Protein AF-A0A8T0XXF4-F1 (afdb_monomer_lite)

Sequence (108 aa):
MARWLSFFAEYDFRVEYKPGRLNVVADPLSRRTDYAAKTADANRIGVERVSTPSSSLIDDVKAAYASDADAKQLLSYASSPSDEARRKLAPHLRARAHRYRVHEELLL

Secondary structure (DSSP, 8-state):
-GGGHHHHTTS--------GGG-TTHHHHHT-HHHHTTS--TT------------THHHHHHHHHTT-HHHHHHHHHHHS--HHHHHHS-HHHHHHGGG--EETTEE-

Foldseek 3Di:
DVVCPVVCVVDDDDDDDDPPVRCVPVVVVVVPVVVVVVDPPVDDPDPDPPDPDPDCVVVVVLVVCVVDPLSVLLLVCQVPPDPVSLVVHDPVCSVCSVVWHDDPSDTD

pLDDT: mean 81.25, std 14.02, range [46.97, 94.75]

Radius of gyration: 25.01 Å; chains: 1; bounding box: 47×35×67 Å

Structure (mmCIF, N/CA/C/O backbone):
data_AF-A0A8T0XXF4-F1
#
_entry.id   AF-A0A8T0XXF4-F1
#
loop_
_atom_site.group_PDB
_atom_site.id
_atom_site.type_symbol
_atom_site.label_atom_id
_atom_site.label_alt_id
_atom_site.label_comp_id
_atom_site.label_asym_id
_atom_site.label_entity_id
_atom_site.label_seq_id
_atom_site.pdbx_PDB_ins_code
_atom_site.Cartn_x
_atom_site.Cartn_y
_atom_site.Cartn_z
_atom_site.occupancy
_atom_site.B_iso_or_equiv
_atom_site.auth_seq_id
_atom_site.auth_comp_id
_atom_site.auth_asym_id
_atom_site.auth_atom_id
_atom_site.pdbx_PDB_model_num
ATOM 1 N N . MET A 1 1 ? 13.064 -17.865 -25.338 1.00 61.94 1 MET A N 1
ATOM 2 C CA . MET A 1 1 ? 14.405 -17.302 -25.618 1.00 61.94 1 MET A CA 1
ATOM 3 C C . MET A 1 1 ? 14.855 -17.523 -27.058 1.00 61.94 1 MET A C 1
ATOM 5 O O . MET A 1 1 ? 15.313 -16.573 -27.671 1.00 61.94 1 MET A O 1
ATOM 9 N N . ALA A 1 2 ? 14.668 -18.725 -27.618 1.00 77.00 2 ALA A N 1
ATOM 10 C CA . ALA A 1 2 ? 15.158 -19.101 -28.951 1.00 77.00 2 ALA A CA 1
ATOM 11 C C . ALA A 1 2 ? 14.868 -18.093 -30.084 1.00 77.00 2 ALA A C 1
ATOM 13 O O . ALA A 1 2 ? 15.745 -17.838 -30.898 1.00 77.00 2 ALA A O 1
ATOM 14 N N . ARG A 1 3 ? 13.687 -17.454 -30.095 1.00 87.94 3 ARG A N 1
ATOM 15 C CA . ARG A 1 3 ? 13.303 -16.470 -31.127 1.00 87.94 3 ARG A CA 1
ATOM 16 C C . ARG A 1 3 ? 14.196 -15.220 -31.179 1.00 87.94 3 ARG A C 1
ATOM 18 O O . ARG A 1 3 ? 14.279 -14.593 -32.222 1.00 87.94 3 ARG A O 1
ATOM 25 N N . TRP A 1 4 ? 14.833 -14.848 -30.070 1.00 90.38 4 TRP A N 1
ATOM 26 C CA . TRP A 1 4 ? 15.602 -13.602 -29.956 1.00 90.38 4 TRP A CA 1
ATOM 27 C C . TRP A 1 4 ? 17.119 -13.813 -30.013 1.00 90.38 4 TRP A C 1
ATOM 29 O O . TRP A 1 4 ? 17.867 -12.845 -29.953 1.00 90.38 4 TRP A O 1
ATOM 39 N N . LEU A 1 5 ? 17.591 -15.060 -30.126 1.00 86.06 5 LEU A N 1
ATOM 40 C CA . LEU A 1 5 ? 19.024 -15.368 -30.078 1.00 86.06 5 LEU A CA 1
ATOM 41 C C . LEU A 1 5 ? 19.804 -14.767 -31.252 1.00 86.06 5 LEU A C 1
ATOM 43 O O . LEU A 1 5 ? 20.892 -14.249 -31.032 1.00 86.06 5 LEU A O 1
ATOM 47 N N . SER A 1 6 ? 19.246 -14.791 -32.468 1.00 88.31 6 SER A N 1
ATOM 48 C CA . SER A 1 6 ? 19.883 -14.177 -33.641 1.00 88.31 6 SER A CA 1
ATOM 49 C C . SER A 1 6 ? 20.029 -12.665 -33.487 1.00 88.31 6 SER A C 1
ATOM 51 O O . SER A 1 6 ? 21.073 -12.123 -33.813 1.00 88.31 6 SER A O 1
ATOM 53 N N . PHE A 1 7 ? 19.019 -12.006 -32.915 1.00 87.81 7 PHE A N 1
ATOM 54 C CA . PHE A 1 7 ? 19.042 -10.568 -32.651 1.00 87.81 7 PHE A CA 1
ATOM 55 C C . PHE A 1 7 ? 20.067 -10.200 -31.573 1.00 87.81 7 PHE A C 1
ATOM 57 O O . PHE A 1 7 ? 20.814 -9.241 -31.711 1.00 87.81 7 PHE A O 1
ATOM 64 N N . PHE A 1 8 ? 20.141 -10.984 -30.495 1.00 89.12 8 PHE A N 1
ATOM 65 C CA . PHE A 1 8 ? 21.115 -10.748 -29.431 1.00 89.12 8 PHE A CA 1
ATOM 66 C C . PHE A 1 8 ? 22.563 -10.964 -29.884 1.00 89.12 8 PHE A C 1
ATOM 68 O O . PHE A 1 8 ? 23.446 -10.288 -29.371 1.00 89.12 8 PHE A O 1
ATOM 75 N N . ALA A 1 9 ? 22.808 -11.854 -30.850 1.00 89.00 9 ALA A N 1
ATOM 76 C CA . ALA A 1 9 ? 24.147 -12.108 -31.382 1.00 89.00 9 ALA A CA 1
ATOM 77 C C . ALA A 1 9 ? 24.771 -10.895 -32.103 1.00 89.00 9 ALA A C 1
ATOM 79 O O . ALA A 1 9 ? 25.982 -10.871 -32.301 1.00 89.00 9 ALA A O 1
ATOM 80 N N . GLU A 1 10 ? 23.969 -9.891 -32.471 1.00 94.25 10 GLU A N 1
ATOM 81 C CA . GLU A 1 10 ? 24.441 -8.646 -33.091 1.00 94.25 10 GLU A CA 1
ATOM 82 C C . GLU A 1 10 ? 25.041 -7.656 -32.075 1.00 94.25 10 GLU A C 1
ATOM 84 O O . GLU A 1 10 ? 25.683 -6.682 -32.467 1.00 94.25 10 GLU A O 1
ATOM 89 N N . TYR A 1 11 ? 24.861 -7.898 -30.773 1.00 94.31 11 TYR A N 1
ATOM 90 C CA . TYR A 1 11 ? 25.301 -7.003 -29.705 1.00 94.31 11 TYR A CA 1
ATOM 91 C C . TYR A 1 11 ? 26.313 -7.690 -28.785 1.00 94.31 11 TYR A C 1
ATOM 93 O O . TYR A 1 11 ? 26.115 -8.826 -28.360 1.00 94.31 11 TYR A O 1
ATOM 101 N N . ASP A 1 12 ? 27.366 -6.968 -28.399 1.00 94.12 12 ASP A N 1
ATOM 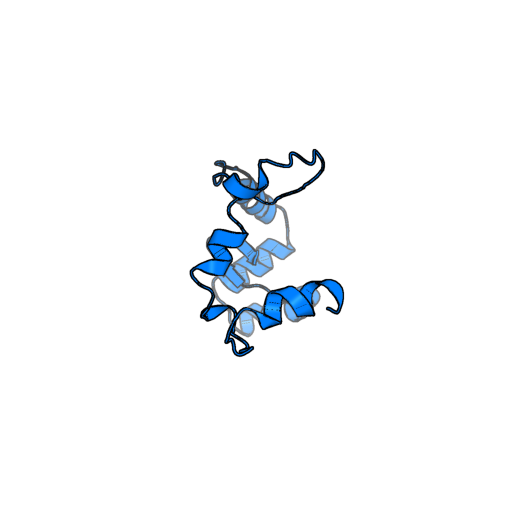102 C CA . ASP A 1 12 ? 28.250 -7.387 -27.308 1.00 94.12 12 ASP A CA 1
ATOM 103 C C . ASP A 1 12 ? 27.658 -6.917 -25.973 1.00 94.12 12 ASP A C 1
ATOM 105 O O . ASP A 1 12 ? 27.689 -5.729 -25.639 1.00 94.12 12 ASP A O 1
ATOM 109 N N . PHE A 1 13 ? 27.044 -7.835 -25.226 1.00 91.50 13 PHE A N 1
ATOM 110 C CA . PHE A 1 13 ? 26.430 -7.531 -23.937 1.00 91.50 13 PHE A CA 1
ATOM 111 C C . PHE A 1 13 ? 26.717 -8.608 -22.895 1.00 91.50 13 PHE A C 1
ATOM 113 O O . PHE A 1 13 ? 27.003 -9.767 -23.192 1.00 91.50 13 PHE A O 1
ATOM 120 N N . ARG A 1 14 ? 26.572 -8.218 -21.627 1.00 94.62 14 ARG A N 1
ATOM 121 C CA . ARG A 1 14 ? 26.607 -9.126 -20.482 1.00 94.62 14 ARG A CA 1
ATOM 122 C C . ARG A 1 14 ? 25.319 -9.002 -19.694 1.00 94.62 14 ARG A C 1
ATOM 124 O O . ARG A 1 14 ? 24.805 -7.904 -19.487 1.00 94.62 14 ARG A O 1
ATOM 131 N N . VAL A 1 15 ? 24.799 -10.140 -19.252 1.00 91.75 15 VAL A N 1
ATOM 132 C CA . VAL A 1 15 ? 23.601 -10.178 -18.416 1.00 91.75 15 VAL A CA 1
ATOM 133 C C . VAL A 1 15 ? 24.016 -9.978 -16.966 1.00 91.75 15 VAL A C 1
ATOM 135 O O . VAL A 1 15 ? 24.676 -10.832 -16.380 1.00 91.75 15 VAL A O 1
ATOM 138 N N . GLU A 1 16 ? 23.604 -8.858 -16.380 1.00 94.75 16 GLU A N 1
ATOM 139 C CA . GLU A 1 16 ? 23.815 -8.561 -14.966 1.00 94.75 16 GLU A CA 1
ATOM 140 C C . GLU A 1 16 ? 22.483 -8.305 -14.266 1.00 94.75 16 GLU A C 1
ATOM 142 O O . GLU A 1 16 ? 21.643 -7.540 -14.743 1.00 94.75 16 GLU A O 1
ATOM 147 N N . TYR A 1 17 ? 22.305 -8.900 -13.087 1.00 94.56 17 TYR A N 1
ATOM 148 C CA . TYR A 1 17 ? 21.175 -8.569 -12.229 1.00 94.56 17 TYR A CA 1
ATOM 149 C C . TYR A 1 17 ? 21.384 -7.194 -11.582 1.00 94.56 17 TYR A C 1
ATOM 151 O O . TYR A 1 17 ? 22.388 -6.956 -10.907 1.00 94.56 17 TYR A O 1
ATOM 159 N N . LYS A 1 18 ? 20.411 -6.293 -11.747 1.00 91.69 18 LYS A N 1
ATOM 160 C CA . LYS A 1 18 ? 20.370 -4.997 -11.059 1.00 91.69 18 LYS A CA 1
ATOM 161 C C . LYS A 1 18 ? 19.219 -5.000 -10.045 1.00 91.69 18 LYS A C 1
ATOM 163 O O . LYS A 1 18 ? 18.061 -5.074 -10.452 1.00 91.69 18 LYS A O 1
ATOM 168 N N . PRO A 1 19 ? 19.506 -4.915 -8.731 1.00 93.44 19 PRO A N 1
ATOM 169 C CA . PRO A 1 19 ? 18.474 -4.807 -7.705 1.00 93.44 19 PRO A CA 1
ATOM 170 C C . PRO A 1 19 ? 17.557 -3.601 -7.936 1.00 93.44 19 PRO A C 1
ATOM 172 O O . PRO A 1 19 ? 18.024 -2.540 -8.349 1.00 93.44 19 PRO A O 1
ATOM 175 N N . GLY A 1 20 ? 16.274 -3.725 -7.582 1.00 90.62 20 GLY A N 1
ATOM 176 C CA . GLY A 1 20 ? 15.256 -2.697 -7.850 1.00 90.62 20 GLY A CA 1
ATOM 177 C C . GLY A 1 20 ? 15.597 -1.295 -7.330 1.00 90.62 20 GLY A C 1
ATOM 178 O O . GLY A 1 20 ? 15.277 -0.311 -7.985 1.00 90.62 20 GLY A O 1
ATOM 179 N N . ARG A 1 21 ? 16.346 -1.182 -6.220 1.00 92.56 21 ARG A N 1
ATOM 180 C CA . ARG A 1 21 ? 16.824 0.113 -5.697 1.00 92.56 21 ARG A CA 1
ATOM 181 C C . ARG A 1 21 ? 17.717 0.874 -6.688 1.00 92.56 21 ARG A C 1
ATOM 183 O O . ARG A 1 21 ? 17.749 2.094 -6.638 1.00 92.56 21 ARG A O 1
ATOM 190 N N . LEU A 1 22 ? 18.437 0.176 -7.566 1.00 92.81 22 LEU A N 1
ATOM 191 C CA . LEU A 1 22 ? 19.278 0.787 -8.601 1.00 92.81 22 LEU A CA 1
ATOM 192 C C . LEU A 1 22 ? 18.506 1.057 -9.897 1.00 92.81 22 LEU A C 1
ATOM 194 O O . LEU A 1 22 ? 19.015 1.735 -10.784 1.00 92.81 22 LEU A O 1
ATOM 198 N N . ASN A 1 23 ? 17.270 0.568 -10.006 1.00 91.88 23 ASN A N 1
ATOM 199 C CA . ASN A 1 23 ? 16.443 0.714 -11.195 1.00 91.88 23 ASN A CA 1
ATOM 200 C C . ASN A 1 23 ? 15.678 2.052 -11.225 1.00 91.88 23 ASN A C 1
ATOM 202 O O . ASN A 1 23 ? 14.579 2.138 -11.755 1.00 91.88 23 ASN A O 1
ATOM 206 N N . VAL A 1 24 ? 16.238 3.119 -10.649 1.00 90.75 24 VAL A N 1
ATOM 207 C CA . VAL A 1 24 ? 15.532 4.396 -10.431 1.00 90.75 24 VAL A CA 1
ATOM 208 C C . VAL A 1 24 ? 15.112 5.113 -11.715 1.00 90.75 24 VAL A C 1
ATOM 210 O O . VAL A 1 24 ? 14.257 5.986 -11.653 1.00 90.75 24 VAL A O 1
ATOM 213 N N . VAL A 1 25 ? 15.692 4.762 -12.869 1.00 90.50 25 VAL A N 1
ATOM 214 C CA . VAL A 1 25 ? 15.360 5.369 -14.169 1.00 90.50 25 VAL A CA 1
ATOM 215 C C . VAL A 1 25 ? 14.459 4.462 -15.003 1.00 90.50 25 VAL A C 1
ATOM 217 O O . VAL A 1 25 ? 13.391 4.892 -15.435 1.00 90.50 25 VAL A O 1
ATOM 220 N N . ALA A 1 26 ? 14.845 3.201 -15.224 1.00 89.75 26 ALA A N 1
ATOM 221 C CA . ALA A 1 26 ? 14.049 2.317 -16.074 1.00 89.75 26 ALA A CA 1
ATOM 222 C C . ALA A 1 26 ? 12.746 1.855 -15.393 1.00 89.75 26 ALA A C 1
ATOM 224 O O . ALA A 1 26 ? 11.749 1.648 -16.084 1.00 89.75 26 ALA A O 1
ATOM 225 N N . ASP A 1 27 ? 12.688 1.789 -14.059 1.00 89.62 27 ASP A N 1
ATOM 226 C CA . ASP A 1 27 ? 11.466 1.439 -13.325 1.00 89.62 27 ASP A CA 1
ATOM 227 C C . ASP A 1 27 ? 10.365 2.521 -13.465 1.00 89.62 27 ASP A C 1
ATOM 229 O O . ASP A 1 27 ? 9.256 2.174 -13.875 1.00 89.62 27 ASP A O 1
ATOM 233 N N . PRO A 1 28 ? 10.621 3.837 -13.273 1.00 88.75 28 PRO A N 1
ATOM 234 C CA . PRO A 1 28 ? 9.634 4.869 -13.609 1.00 88.75 28 PRO A CA 1
ATOM 235 C C . PRO A 1 28 ? 9.298 4.950 -15.100 1.00 88.75 28 PRO A C 1
ATOM 237 O O . PRO A 1 28 ? 8.126 5.092 -15.440 1.00 88.75 28 PRO A O 1
ATOM 240 N N . LEU A 1 29 ? 10.290 4.837 -15.994 1.00 87.44 29 LEU A N 1
ATOM 241 C CA . LEU A 1 29 ? 10.050 4.932 -17.440 1.00 87.44 29 LEU A CA 1
ATOM 242 C C . LEU A 1 29 ? 9.197 3.777 -17.976 1.00 87.44 29 LEU A C 1
ATOM 244 O O . LEU A 1 29 ? 8.352 4.001 -18.834 1.00 87.44 29 LEU A O 1
ATOM 248 N N . SER A 1 30 ? 9.369 2.560 -17.458 1.00 86.38 30 SER A N 1
ATOM 249 C CA . SER A 1 30 ? 8.547 1.409 -17.860 1.00 86.38 30 SER A CA 1
ATOM 250 C C . SER A 1 30 ? 7.095 1.492 -17.371 1.00 86.38 30 SER A C 1
ATOM 252 O O . SER A 1 30 ? 6.217 0.854 -17.948 1.00 86.38 30 SER A O 1
ATOM 254 N N . ARG A 1 31 ? 6.828 2.281 -16.320 1.00 82.69 31 ARG A N 1
ATOM 255 C CA . ARG A 1 31 ? 5.497 2.454 -15.710 1.00 82.69 31 ARG A CA 1
ATOM 256 C C . ARG A 1 31 ? 4.756 3.711 -16.154 1.00 82.69 31 ARG A C 1
ATOM 258 O O . ARG A 1 31 ? 3.629 3.933 -15.721 1.00 82.69 31 ARG A O 1
ATOM 265 N N . ARG A 1 32 ? 5.380 4.531 -16.992 1.00 83.81 32 ARG A N 1
ATOM 266 C CA . ARG A 1 32 ? 4.792 5.749 -17.544 1.00 83.81 32 ARG A CA 1
ATOM 267 C C . ARG A 1 32 ? 3.543 5.420 -18.367 1.00 83.81 32 ARG A C 1
ATOM 269 O O . ARG A 1 32 ? 3.615 4.739 -19.392 1.00 83.81 32 ARG A O 1
ATOM 276 N N . THR A 1 33 ? 2.384 5.877 -17.896 1.00 67.75 33 THR A N 1
ATOM 277 C CA . THR A 1 33 ? 1.076 5.573 -18.496 1.00 67.75 33 THR A CA 1
ATOM 278 C C . THR A 1 33 ? 0.863 6.262 -19.837 1.00 67.75 33 THR A C 1
ATOM 280 O O . THR A 1 33 ? 0.128 5.749 -20.678 1.00 67.75 33 THR A O 1
ATOM 283 N N . ASP A 1 34 ? 1.614 7.325 -20.117 1.00 72.19 34 ASP A N 1
ATOM 284 C CA . ASP A 1 34 ? 1.688 7.967 -21.427 1.00 72.19 34 ASP A CA 1
ATOM 285 C C . ASP A 1 34 ? 2.295 7.065 -22.521 1.00 72.19 34 ASP A C 1
ATOM 287 O O . ASP A 1 34 ? 1.959 7.231 -23.694 1.00 72.19 34 ASP A O 1
ATOM 291 N N . TYR A 1 35 ? 3.103 6.054 -22.164 1.00 61.38 35 TYR A N 1
ATOM 292 C CA . TYR A 1 35 ? 3.527 5.005 -23.105 1.00 61.38 35 TYR A CA 1
ATOM 293 C C . TYR A 1 35 ? 2.508 3.861 -23.231 1.00 61.38 35 TYR A C 1
ATOM 295 O O . TYR A 1 35 ? 2.398 3.257 -24.298 1.00 61.38 35 TYR A O 1
ATOM 303 N N . ALA A 1 36 ? 1.740 3.572 -22.174 1.00 56.53 36 ALA A N 1
ATOM 304 C CA . ALA A 1 36 ? 0.719 2.519 -22.169 1.00 56.53 36 ALA A CA 1
ATOM 305 C C . ALA A 1 36 ? -0.586 2.934 -22.884 1.00 56.53 36 ALA A C 1
ATOM 307 O O . ALA A 1 36 ? -1.328 2.079 -23.365 1.00 56.53 36 ALA A O 1
ATOM 308 N N . ALA A 1 37 ? -0.846 4.239 -23.008 1.00 54.66 37 ALA A N 1
ATOM 309 C CA . ALA A 1 37 ? -2.079 4.800 -23.565 1.00 54.66 37 ALA A CA 1
ATOM 310 C C . ALA A 1 37 ? -2.280 4.586 -25.080 1.00 54.66 37 ALA A C 1
ATOM 312 O O . ALA A 1 37 ? -3.340 4.918 -25.604 1.00 54.66 37 ALA A O 1
ATOM 313 N N . LYS A 1 38 ? -1.308 4.010 -25.805 1.00 54.31 38 LYS A N 1
ATOM 314 C CA . LYS A 1 38 ? -1.515 3.611 -27.213 1.00 54.31 38 LYS A CA 1
ATOM 315 C C . LYS A 1 38 ? -2.215 2.263 -27.380 1.00 54.31 38 LYS A C 1
ATOM 317 O O . LYS A 1 38 ? -2.644 1.943 -28.483 1.00 54.31 38 LYS A O 1
ATOM 322 N N . THR A 1 39 ? -2.388 1.506 -26.303 1.00 51.38 39 THR A N 1
ATOM 323 C CA . THR A 1 39 ? -3.235 0.312 -26.272 1.00 51.38 39 THR A CA 1
ATOM 324 C C . THR A 1 39 ? -4.243 0.502 -25.153 1.00 51.38 39 THR A C 1
ATOM 326 O O . THR A 1 39 ? -4.025 0.081 -24.017 1.00 51.38 39 THR A O 1
ATOM 329 N N . ALA A 1 40 ? -5.313 1.230 -25.468 1.00 47.69 40 ALA A N 1
ATOM 330 C CA . ALA A 1 40 ? -6.479 1.365 -24.613 1.00 47.69 40 ALA A CA 1
ATOM 331 C C . ALA A 1 40 ? -7.164 -0.003 -24.471 1.00 47.69 40 ALA A C 1
ATOM 333 O O . ALA A 1 40 ? -8.108 -0.317 -25.188 1.00 47.69 40 ALA A O 1
ATOM 334 N N . ASP A 1 41 ? -6.677 -0.822 -23.543 1.00 48.38 41 ASP A N 1
ATOM 335 C CA . ASP A 1 41 ? -7.444 -1.946 -23.030 1.00 48.38 41 ASP A CA 1
ATOM 336 C C . ASP A 1 41 ? -8.395 -1.407 -21.963 1.00 48.38 41 ASP A C 1
ATOM 338 O O . ASP A 1 41 ? -7.984 -1.009 -20.870 1.00 48.38 41 ASP A O 1
ATOM 342 N N . ALA A 1 42 ? -9.685 -1.415 -22.294 1.00 53.47 42 ALA A N 1
ATOM 343 C CA . ALA A 1 42 ? -10.816 -0.954 -21.489 1.00 53.47 42 ALA A CA 1
ATOM 344 C C . ALA A 1 42 ? -11.024 -1.715 -20.157 1.00 53.47 42 ALA A C 1
ATOM 346 O O . ALA A 1 42 ? -12.103 -1.658 -19.578 1.00 53.47 42 ALA A O 1
ATOM 347 N N . ASN A 1 43 ? -10.018 -2.448 -19.667 1.00 54.31 43 ASN A N 1
ATOM 348 C CA . ASN A 1 43 ? -10.145 -3.335 -18.513 1.00 54.31 43 ASN A CA 1
ATOM 349 C C . ASN A 1 43 ? -8.962 -3.286 -17.529 1.00 54.31 43 ASN A C 1
ATOM 351 O O . ASN A 1 43 ? -8.792 -4.192 -16.713 1.00 54.31 43 ASN A O 1
ATOM 355 N N . ARG A 1 44 ? -8.115 -2.251 -17.581 1.00 46.97 44 ARG A N 1
ATOM 356 C CA . ARG A 1 44 ? -7.010 -2.114 -16.625 1.00 46.97 44 ARG A CA 1
ATOM 357 C C . ARG A 1 44 ? -7.457 -1.295 -15.413 1.00 46.97 44 ARG A C 1
ATOM 359 O O . ARG A 1 44 ? -7.496 -0.071 -15.469 1.00 46.97 44 ARG A O 1
ATOM 366 N N . ILE A 1 45 ? -7.740 -1.969 -14.295 1.00 53.94 45 ILE A N 1
ATOM 367 C CA . ILE A 1 45 ? -7.807 -1.322 -12.975 1.00 53.94 45 ILE A CA 1
ATOM 368 C C . ILE A 1 45 ? -6.370 -0.946 -12.588 1.00 53.94 45 ILE A C 1
ATOM 370 O O . ILE A 1 45 ? -5.652 -1.705 -11.938 1.00 53.94 45 ILE A O 1
ATOM 374 N N . GLY A 1 46 ? -5.904 0.199 -13.079 1.00 51.72 46 GLY A N 1
ATOM 375 C CA . GLY A 1 46 ? -4.698 0.844 -12.582 1.00 51.72 46 GLY A CA 1
ATOM 376 C C . GLY A 1 46 ? -5.052 1.637 -11.334 1.00 51.72 46 GLY A C 1
ATOM 377 O O . GLY A 1 46 ? -5.878 2.542 -11.401 1.00 51.72 46 GLY A O 1
ATOM 378 N N . VAL A 1 47 ? -4.423 1.335 -10.197 1.00 53.59 47 VAL A N 1
ATOM 379 C CA . VAL A 1 47 ? -4.395 2.278 -9.070 1.00 53.59 47 VAL A CA 1
ATOM 380 C C . VAL A 1 47 ? -3.401 3.379 -9.441 1.00 53.59 47 VAL A C 1
ATOM 382 O O . VAL A 1 47 ? -2.264 3.405 -8.976 1.00 53.59 47 VAL A O 1
ATOM 385 N N . GLU A 1 48 ? -3.801 4.261 -10.354 1.00 54.16 48 GLU A N 1
ATOM 386 C CA . GLU A 1 48 ? -3.154 5.557 -10.491 1.00 54.16 48 GLU A CA 1
ATOM 387 C C . GLU A 1 48 ? -3.617 6.401 -9.304 1.00 54.16 48 GLU A C 1
ATOM 389 O O . GLU A 1 48 ? -4.807 6.673 -9.141 1.00 54.16 48 GLU A O 1
ATOM 394 N N . ARG A 1 49 ? -2.687 6.838 -8.450 1.00 52.44 49 ARG A N 1
ATOM 395 C CA . ARG A 1 49 ? -2.977 7.884 -7.464 1.00 52.44 49 ARG A CA 1
ATOM 396 C C . ARG A 1 49 ? -3.046 9.223 -8.208 1.00 52.44 49 ARG A C 1
ATOM 398 O O . ARG A 1 49 ? -2.151 10.055 -8.093 1.00 52.44 49 ARG A O 1
ATOM 405 N N . VAL A 1 50 ? -4.079 9.382 -9.035 1.00 49.22 50 VAL A N 1
ATOM 406 C CA . VAL A 1 50 ? -4.425 10.632 -9.713 1.00 49.22 50 VAL A CA 1
ATOM 407 C C . VAL A 1 50 ? -5.000 11.546 -8.651 1.00 49.22 50 VAL A C 1
ATOM 409 O O . VAL A 1 50 ? -6.182 11.457 -8.339 1.00 49.22 50 VAL A O 1
ATOM 412 N N . SER A 1 51 ? -4.150 12.397 -8.072 1.00 54.34 51 SER A N 1
ATOM 413 C CA . SER A 1 51 ? -4.469 13.277 -6.942 1.00 54.34 51 SER A CA 1
ATOM 414 C C . SER A 1 51 ? -4.938 12.513 -5.691 1.00 54.34 51 SER A C 1
ATOM 416 O O . SER A 1 51 ? -5.500 11.427 -5.748 1.00 54.34 51 SER A O 1
ATOM 418 N N . THR A 1 52 ? -4.672 13.028 -4.498 1.00 56.97 52 THR A N 1
ATOM 419 C CA . THR A 1 52 ? -5.539 12.678 -3.370 1.00 56.97 52 THR A CA 1
ATOM 420 C C . THR A 1 52 ? -6.795 13.518 -3.565 1.00 56.97 52 THR A C 1
ATOM 422 O O . THR A 1 52 ? -6.713 14.719 -3.297 1.00 56.97 52 THR A O 1
ATOM 425 N N . PRO A 1 53 ? -7.925 12.980 -4.068 1.00 58.00 53 PRO A N 1
ATOM 426 C CA . PRO A 1 53 ? -9.179 13.700 -3.917 1.00 58.00 53 PRO A CA 1
ATOM 427 C C . PRO A 1 53 ? -9.314 14.032 -2.430 1.00 58.00 53 PRO A C 1
ATOM 429 O O . PRO A 1 53 ? -9.016 13.180 -1.586 1.00 58.00 53 PRO A O 1
ATOM 432 N N . SER A 1 54 ? -9.684 15.271 -2.104 1.00 63.25 54 SER A N 1
ATOM 433 C CA . SER A 1 54 ? -10.066 15.631 -0.740 1.00 63.25 54 SER A CA 1
ATOM 434 C C . SER A 1 54 ? -11.246 14.736 -0.369 1.00 63.25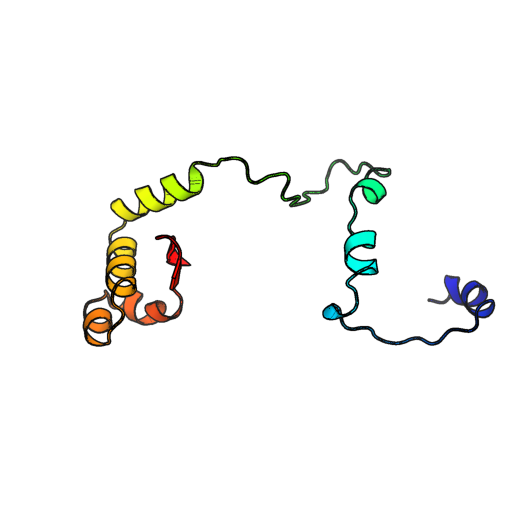 54 SER A C 1
ATOM 436 O O . SER A 1 54 ? -12.372 14.964 -0.807 1.00 63.25 54 SER A O 1
ATOM 438 N N . SER A 1 55 ? -10.954 13.645 0.325 1.00 75.69 55 SER A N 1
ATOM 439 C CA . SER A 1 55 ? -11.919 12.625 0.694 1.00 75.69 55 SER A CA 1
ATOM 440 C C . SER A 1 55 ? -12.160 12.754 2.183 1.00 75.69 55 SER A C 1
ATOM 442 O O . SER A 1 55 ? -11.205 12.698 2.959 1.00 75.69 55 SER A O 1
ATOM 444 N N . SER A 1 56 ? -13.427 12.887 2.569 1.00 85.94 56 SER A N 1
ATOM 445 C CA . SER A 1 56 ? -13.841 12.872 3.974 1.00 85.94 56 SER A CA 1
ATOM 446 C C . SER A 1 56 ? -13.613 11.516 4.632 1.00 85.94 56 SER A C 1
ATOM 448 O O . SER A 1 56 ? -13.738 11.418 5.841 1.00 85.94 56 SER A O 1
ATOM 450 N N . LEU A 1 57 ? -13.237 10.473 3.878 1.00 87.50 57 LEU A N 1
ATOM 451 C CA . LEU A 1 57 ? -13.106 9.106 4.380 1.00 87.50 57 LEU A CA 1
ATOM 452 C C . LEU A 1 57 ? -12.248 9.010 5.646 1.00 87.50 57 LEU A C 1
ATOM 454 O O . LEU A 1 57 ? -12.571 8.242 6.544 1.00 87.50 57 LEU A O 1
ATOM 458 N N . ILE A 1 58 ? -11.148 9.762 5.719 1.00 86.12 58 ILE A N 1
ATOM 459 C CA . ILE A 1 58 ? -10.284 9.752 6.904 1.00 86.12 58 ILE A CA 1
ATOM 460 C C . ILE A 1 58 ? -11.011 10.349 8.112 1.00 86.12 58 ILE A C 1
ATOM 462 O O . ILE A 1 58 ? -10.967 9.764 9.194 1.00 86.12 58 ILE A O 1
ATOM 466 N N . ASP A 1 59 ? -11.720 11.458 7.922 1.00 87.50 59 ASP A N 1
ATOM 467 C CA . ASP A 1 59 ? -12.513 12.102 8.969 1.00 87.50 59 ASP A CA 1
ATOM 468 C C . ASP A 1 59 ? -13.713 11.233 9.378 1.00 87.50 59 ASP A C 1
ATOM 470 O O . ASP A 1 59 ? -13.999 11.090 10.565 1.00 87.50 59 ASP A O 1
ATOM 474 N N . ASP A 1 60 ? -14.352 10.562 8.419 1.00 90.38 60 ASP A N 1
ATOM 475 C CA . ASP A 1 60 ? -15.460 9.631 8.643 1.00 90.38 60 ASP A CA 1
ATOM 476 C C . ASP A 1 60 ? -14.999 8.400 9.441 1.00 90.38 60 ASP A C 1
ATOM 478 O O . ASP A 1 60 ? -15.680 7.953 10.366 1.00 90.38 60 ASP A O 1
ATOM 482 N N . VAL A 1 61 ? -13.806 7.872 9.141 1.00 89.94 61 VAL A N 1
ATOM 483 C CA . VAL A 1 61 ? -13.186 6.774 9.903 1.00 89.94 61 VAL A CA 1
ATOM 484 C C . VAL A 1 61 ? -12.851 7.221 11.326 1.00 89.94 61 VAL A C 1
ATOM 486 O O . VAL A 1 61 ? -13.156 6.499 12.278 1.00 89.94 61 VAL A O 1
ATOM 489 N N . LYS A 1 62 ? -12.289 8.424 11.498 1.00 88.50 62 LYS A N 1
ATOM 490 C CA . LYS A 1 62 ? -12.042 9.001 12.829 1.00 88.50 62 LYS A CA 1
ATOM 491 C C . LYS A 1 62 ? -13.340 9.169 13.620 1.00 88.50 62 LYS A C 1
ATOM 493 O O . LYS A 1 62 ? -13.391 8.813 14.797 1.00 88.50 62 LYS A O 1
ATOM 498 N N . ALA A 1 63 ? -14.407 9.645 12.979 1.00 90.00 63 ALA A N 1
ATOM 499 C CA . ALA A 1 63 ? -15.722 9.770 13.598 1.00 90.00 63 ALA A CA 1
ATOM 500 C C . ALA A 1 63 ? -16.307 8.401 13.985 1.00 90.00 63 ALA A C 1
ATOM 502 O O . ALA A 1 63 ? -16.876 8.248 15.069 1.00 90.00 63 ALA A O 1
ATOM 503 N N . ALA A 1 64 ? -16.115 7.373 13.155 1.00 91.50 64 ALA A N 1
ATOM 504 C CA . ALA A 1 64 ? -16.568 6.015 13.448 1.00 91.50 64 ALA A CA 1
ATOM 505 C C . ALA A 1 64 ? -15.882 5.418 14.691 1.00 91.50 64 ALA A C 1
ATOM 507 O O . ALA A 1 64 ? -16.536 4.717 15.471 1.00 91.50 64 ALA A O 1
ATOM 508 N N . TYR A 1 65 ? -14.613 5.756 14.960 1.00 90.38 65 TYR A N 1
ATOM 509 C CA . TYR A 1 65 ? -13.935 5.345 16.198 1.00 90.38 65 TYR A CA 1
ATOM 510 C C . TYR A 1 65 ? -14.630 5.870 17.462 1.00 90.38 65 TYR A C 1
ATOM 512 O O . TYR A 1 65 ? -14.579 5.219 18.504 1.00 90.38 65 TYR A O 1
ATOM 520 N N . ALA A 1 66 ? -15.348 6.996 17.388 1.00 86.75 66 ALA A N 1
ATOM 521 C CA . ALA A 1 66 ? -16.148 7.494 18.506 1.00 86.75 66 ALA A CA 1
ATOM 522 C C . ALA A 1 66 ? -17.380 6.621 18.809 1.00 86.75 66 ALA A C 1
ATOM 524 O O . ALA A 1 66 ? -17.980 6.769 19.875 1.00 86.75 66 ALA A O 1
ATOM 525 N N . SER A 1 67 ? -17.747 5.687 17.932 1.00 88.81 67 SER A N 1
ATOM 526 C CA . SER A 1 67 ? -18.854 4.745 18.146 1.00 88.81 67 SER A CA 1
ATOM 527 C C . SER A 1 67 ? -18.374 3.343 18.537 1.00 88.81 67 SER A C 1
ATOM 529 O O . SER A 1 67 ? -19.084 2.631 19.243 1.00 88.81 67 SER A O 1
ATOM 531 N N . ASP A 1 68 ? -17.155 2.963 18.149 1.00 91.62 68 ASP A N 1
ATOM 532 C CA 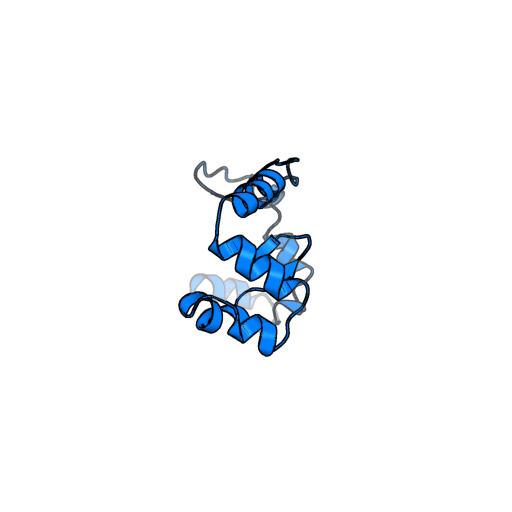. ASP A 1 68 ? -16.575 1.646 18.423 1.00 91.62 68 ASP A CA 1
ATOM 533 C C . ASP A 1 68 ? -15.895 1.590 19.810 1.00 91.62 68 ASP A C 1
ATOM 535 O O . ASP A 1 68 ? -15.006 2.380 20.139 1.00 91.62 68 ASP A O 1
ATOM 539 N N . ALA A 1 69 ? -16.322 0.646 20.654 1.00 89.75 69 ALA A N 1
ATOM 540 C CA . ALA A 1 69 ? -15.788 0.468 22.004 1.00 89.75 69 ALA A CA 1
ATOM 541 C C . ALA A 1 69 ? -14.331 -0.031 22.020 1.00 89.75 69 ALA A C 1
ATOM 543 O O . ALA A 1 69 ? -13.547 0.395 22.874 1.00 89.75 69 ALA A O 1
ATOM 544 N N . ASP A 1 70 ? -13.955 -0.893 21.076 1.00 90.81 70 ASP A N 1
ATOM 545 C CA . ASP A 1 70 ? -12.609 -1.452 20.974 1.00 90.81 70 ASP A CA 1
ATOM 546 C C . ASP A 1 70 ? -11.631 -0.404 20.431 1.00 90.81 70 ASP A C 1
ATOM 548 O O . ASP A 1 70 ? -10.528 -0.246 20.965 1.00 90.81 70 ASP A O 1
ATOM 552 N N . ALA A 1 71 ? -12.048 0.371 19.423 1.00 89.12 71 ALA A N 1
ATOM 553 C CA . ALA A 1 71 ? -11.231 1.448 18.859 1.00 89.12 71 ALA A CA 1
ATOM 554 C C . ALA A 1 71 ? -10.875 2.506 19.916 1.00 89.12 71 ALA A C 1
ATOM 556 O O . ALA A 1 71 ? -9.718 2.918 20.014 1.00 89.12 71 ALA A O 1
ATOM 557 N N . LYS A 1 72 ? -11.826 2.882 20.783 1.00 89.12 72 LYS A N 1
ATOM 558 C CA . LYS A 1 72 ? -11.579 3.795 21.918 1.00 89.12 72 LYS A CA 1
ATOM 559 C C . LYS A 1 72 ? -10.534 3.260 22.892 1.00 89.12 72 LYS A C 1
ATOM 561 O O . LYS A 1 72 ? -9.661 4.003 23.349 1.00 89.12 72 LYS A O 1
ATOM 566 N N . GLN A 1 73 ? -10.613 1.972 23.227 1.00 90.19 73 GLN A N 1
ATOM 567 C CA . GLN A 1 73 ? -9.640 1.339 24.118 1.00 90.19 73 GLN A CA 1
ATOM 568 C C . GLN A 1 73 ? -8.241 1.309 23.494 1.00 90.19 73 GLN A C 1
ATOM 570 O O . GLN A 1 73 ? -7.258 1.587 24.177 1.00 90.19 73 GLN A O 1
ATOM 575 N N . LEU A 1 74 ? -8.141 1.033 22.193 1.00 90.19 74 LEU A N 1
ATOM 576 C CA . LEU A 1 74 ? -6.862 1.047 21.483 1.00 90.19 74 LEU A CA 1
ATOM 577 C C . LEU A 1 74 ? -6.276 2.458 21.353 1.00 90.19 74 LEU A C 1
ATOM 579 O O . LEU A 1 74 ? -5.082 2.624 21.590 1.00 90.19 74 LEU A O 1
ATOM 583 N N . LEU A 1 75 ? -7.095 3.467 21.042 1.00 89.06 75 LEU A N 1
ATOM 584 C CA . LEU A 1 75 ? -6.657 4.865 20.952 1.00 89.06 75 LEU A CA 1
ATOM 585 C C . LEU A 1 75 ? -6.151 5.381 22.304 1.00 89.06 75 LEU A C 1
ATOM 587 O O . LEU A 1 75 ? -5.045 5.908 22.379 1.00 89.06 75 LEU A O 1
ATOM 591 N N . SER A 1 76 ? -6.904 5.150 23.386 1.00 87.50 76 SER A N 1
ATOM 592 C CA . SER A 1 76 ? -6.486 5.541 24.743 1.00 87.50 76 SER A CA 1
ATOM 593 C C . SER A 1 76 ? -5.200 4.845 25.201 1.00 87.50 76 SER A C 1
ATOM 595 O O . SER A 1 76 ? -4.344 5.482 25.814 1.00 87.50 76 SER A O 1
ATOM 597 N N . TYR A 1 77 ? -5.018 3.563 24.865 1.00 88.88 77 TYR A N 1
ATOM 598 C CA . TYR A 1 77 ? -3.760 2.854 25.104 1.00 88.88 77 TYR A CA 1
ATOM 599 C C . TYR A 1 77 ? -2.606 3.445 24.285 1.00 88.88 77 TYR A C 1
ATOM 601 O O . TYR A 1 77 ? -1.517 3.647 24.816 1.00 88.88 77 TYR A O 1
ATOM 609 N N . ALA A 1 78 ? -2.830 3.739 23.006 1.00 85.38 78 ALA A N 1
ATOM 610 C CA . ALA A 1 78 ? -1.797 4.243 22.110 1.00 85.38 78 ALA A CA 1
ATOM 611 C C . ALA A 1 78 ? -1.341 5.674 22.443 1.00 85.38 78 ALA A C 1
ATOM 613 O O . ALA A 1 78 ? -0.192 6.011 22.169 1.00 85.38 78 ALA A O 1
ATOM 614 N N . SER A 1 79 ? -2.190 6.495 23.074 1.00 83.94 79 SER A N 1
ATOM 615 C CA . SER A 1 79 ? -1.792 7.807 23.606 1.00 83.94 79 SER A CA 1
ATOM 616 C C . SER A 1 79 ? -0.791 7.708 24.762 1.00 83.94 79 SER A C 1
ATOM 618 O O . SER A 1 79 ? -0.045 8.651 25.016 1.00 83.94 79 SER A O 1
ATOM 620 N N . SER A 1 80 ? -0.773 6.598 25.504 1.00 84.06 80 SER A N 1
ATOM 621 C CA . SER A 1 80 ? 0.149 6.371 26.625 1.00 84.06 80 SER A CA 1
ATOM 622 C C . SER A 1 80 ? 0.439 4.875 26.786 1.00 84.06 80 SER A C 1
ATOM 624 O O . SER A 1 80 ? -0.091 4.224 27.695 1.00 84.06 80 SER A O 1
ATOM 626 N N . PRO A 1 81 ? 1.269 4.299 25.897 1.00 84.56 81 PRO A N 1
ATOM 627 C CA . PRO A 1 81 ? 1.527 2.871 25.895 1.00 84.56 81 PRO A CA 1
ATOM 628 C C . PRO A 1 81 ? 2.374 2.491 27.114 1.00 84.56 81 PRO A C 1
ATOM 630 O O . PRO A 1 81 ? 3.563 2.787 27.191 1.00 84.56 81 PRO A O 1
ATOM 633 N N . SER A 1 82 ? 1.754 1.804 28.070 1.00 87.00 82 SER A N 1
ATOM 634 C CA . SER A 1 82 ? 2.414 1.217 29.240 1.00 87.00 82 SER A CA 1
ATOM 635 C C . SER A 1 82 ? 1.896 -0.195 29.500 1.00 87.00 82 SER A C 1
ATOM 637 O O . SER A 1 82 ? 0.812 -0.565 29.038 1.00 87.00 82 SER A O 1
ATOM 639 N N . ASP A 1 83 ? 2.640 -1.005 30.253 1.00 85.75 83 ASP A N 1
ATOM 640 C CA . ASP A 1 83 ? 2.192 -2.358 30.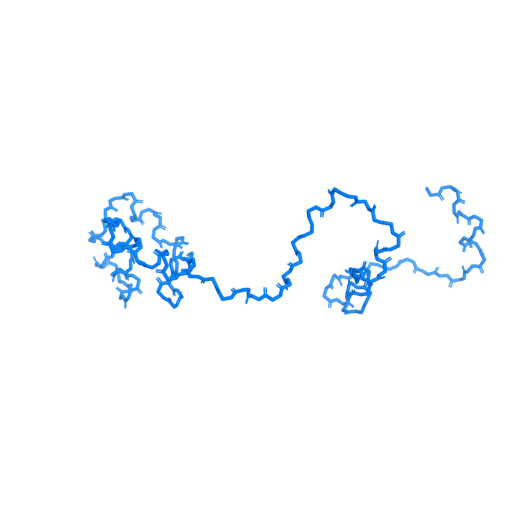609 1.00 85.75 83 ASP A CA 1
ATOM 641 C C . ASP A 1 83 ? 0.932 -2.345 31.482 1.00 85.75 83 ASP A C 1
ATOM 643 O O . ASP A 1 83 ? 0.068 -3.215 31.349 1.00 85.75 83 ASP A O 1
ATOM 647 N N . GLU A 1 84 ? 0.773 -1.331 32.331 1.00 85.75 84 GLU A N 1
ATOM 648 C CA . GLU A 1 84 ? -0.451 -1.128 33.106 1.00 85.75 84 GLU A CA 1
ATOM 649 C C . GLU A 1 84 ? -1.638 -0.788 32.203 1.00 85.75 84 GLU A C 1
ATOM 651 O O . GLU A 1 84 ? -2.712 -1.375 32.348 1.00 85.75 84 GLU A O 1
ATOM 656 N N . ALA A 1 85 ? -1.446 0.107 31.229 1.00 85.25 85 ALA A N 1
ATOM 657 C CA . ALA A 1 85 ? -2.471 0.447 30.247 1.00 85.25 85 ALA A CA 1
ATOM 658 C C . ALA A 1 85 ? -2.823 -0.766 29.371 1.00 85.25 85 ALA A C 1
ATOM 660 O O . ALA A 1 85 ? -3.997 -1.040 29.121 1.00 85.25 85 ALA A O 1
ATOM 661 N N . ARG A 1 86 ? -1.827 -1.580 29.001 1.00 85.31 86 ARG A N 1
ATOM 662 C CA . ARG A 1 86 ? -2.036 -2.833 28.269 1.00 85.31 86 ARG A CA 1
ATOM 663 C C . ARG A 1 86 ? -2.866 -3.825 29.080 1.00 85.31 86 ARG A C 1
ATOM 665 O O . ARG A 1 86 ? -3.743 -4.473 28.524 1.00 85.31 86 ARG A O 1
ATOM 672 N N . ARG A 1 87 ? -2.650 -3.936 30.394 1.00 87.25 87 ARG A N 1
ATOM 673 C CA . ARG A 1 87 ? -3.459 -4.800 31.277 1.00 87.25 87 ARG A CA 1
ATOM 674 C C . ARG A 1 87 ? -4.902 -4.319 31.443 1.00 87.25 87 ARG A C 1
ATOM 676 O O . ARG A 1 87 ? -5.739 -5.131 31.821 1.00 87.25 87 ARG A O 1
ATOM 683 N N . LYS A 1 88 ? -5.212 -3.054 31.146 1.00 88.31 88 LYS A N 1
ATOM 684 C CA . LYS A 1 88 ? -6.583 -2.511 31.185 1.00 88.31 88 LYS A CA 1
ATOM 685 C C . LYS A 1 88 ? -7.397 -2.803 29.917 1.00 88.31 88 LYS A C 1
ATOM 687 O O . LYS A 1 88 ? -8.619 -2.780 29.986 1.00 88.31 88 LYS A O 1
ATOM 692 N N . LEU A 1 89 ? -6.751 -3.130 28.793 1.00 89.69 89 LEU A N 1
ATOM 693 C CA . LEU A 1 89 ? -7.431 -3.499 27.540 1.00 89.69 89 LEU A CA 1
ATOM 694 C C . LEU A 1 89 ? -8.275 -4.775 27.694 1.00 89.69 89 LEU A C 1
ATOM 696 O O . LEU A 1 89 ? -7.978 -5.619 28.540 1.00 89.69 89 LEU A O 1
ATOM 700 N N . ALA A 1 90 ? -9.272 -4.989 26.836 1.00 90.31 90 ALA A N 1
ATOM 701 C CA . ALA A 1 90 ? -9.957 -6.280 26.756 1.00 90.31 90 ALA A CA 1
ATOM 702 C C . ALA A 1 90 ? -8.999 -7.424 26.324 1.00 90.31 90 ALA A C 1
ATOM 704 O O . ALA A 1 90 ? -8.030 -7.171 25.598 1.00 90.31 90 ALA A O 1
ATOM 705 N N . PRO A 1 91 ? -9.221 -8.690 26.740 1.00 91.62 91 PRO A N 1
ATOM 706 C CA . PRO A 1 91 ? -8.292 -9.797 26.478 1.00 91.62 91 PRO A CA 1
ATOM 707 C C . PRO A 1 91 ? -7.943 -9.991 24.996 1.00 91.62 91 PRO A C 1
ATOM 709 O O . PRO A 1 91 ? -6.777 -10.205 24.655 1.00 91.62 91 PRO A O 1
ATOM 712 N N . HIS A 1 92 ? -8.927 -9.849 24.103 1.00 89.88 92 HIS A N 1
ATOM 713 C CA . HIS A 1 92 ? -8.725 -9.967 22.657 1.00 89.88 92 HIS A CA 1
ATOM 714 C C . HIS A 1 92 ? -7.905 -8.807 22.083 1.00 89.88 92 HIS A C 1
ATOM 716 O O . HIS A 1 92 ? -7.136 -9.010 21.144 1.00 89.88 92 HIS A O 1
ATOM 722 N N . LEU A 1 93 ? -7.991 -7.614 22.674 1.00 90.25 93 LEU A N 1
ATOM 723 C CA . LEU A 1 93 ? -7.189 -6.455 22.282 1.00 90.25 93 LEU A CA 1
ATOM 724 C C . LEU A 1 93 ? -5.751 -6.562 22.791 1.00 90.25 93 LEU A C 1
ATOM 726 O O . LEU A 1 93 ? -4.822 -6.265 22.045 1.00 90.25 93 LEU A O 1
ATOM 730 N N . ARG A 1 94 ? -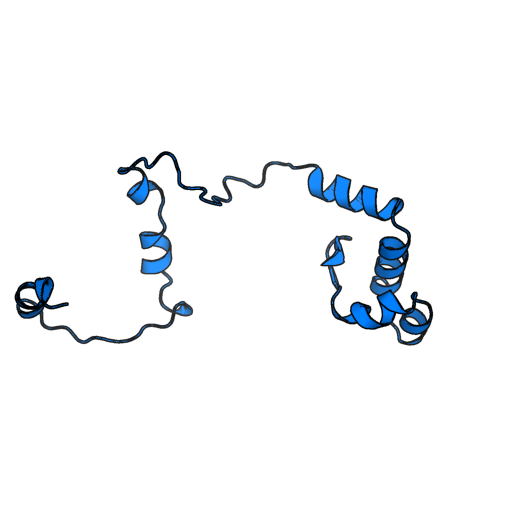5.523 -7.081 24.005 1.00 90.38 94 ARG A N 1
ATOM 731 C CA . ARG A 1 94 ? -4.167 -7.279 24.568 1.00 90.38 94 ARG A CA 1
ATOM 732 C C . ARG A 1 94 ? -3.267 -8.136 23.687 1.00 90.38 94 ARG A C 1
ATOM 734 O O . ARG A 1 94 ? -2.083 -7.822 23.515 1.00 90.38 94 ARG A O 1
ATOM 741 N N . ALA A 1 95 ? -3.833 -9.213 23.140 1.00 88.38 95 ALA A N 1
ATOM 742 C CA . ALA A 1 95 ? -3.134 -10.125 22.240 1.00 88.38 95 ALA A CA 1
ATOM 743 C C . ALA A 1 95 ? -2.751 -9.444 20.918 1.00 88.38 95 ALA A C 1
ATOM 745 O O . ALA A 1 95 ? -1.754 -9.806 20.299 1.00 88.38 95 ALA A O 1
ATOM 746 N N . ARG A 1 96 ? -3.520 -8.434 20.493 1.00 86.88 96 ARG A N 1
ATOM 747 C CA . ARG A 1 96 ? -3.369 -7.747 19.202 1.00 86.88 96 ARG A CA 1
ATOM 748 C C . ARG A 1 96 ? -2.755 -6.354 19.313 1.00 86.88 96 ARG A C 1
ATOM 750 O O . ARG A 1 96 ? -2.420 -5.794 18.282 1.00 86.88 96 ARG A O 1
ATOM 757 N N . ALA A 1 97 ? -2.553 -5.829 20.520 1.00 85.69 97 ALA A N 1
ATOM 758 C CA . ALA A 1 97 ? -2.094 -4.460 20.762 1.00 85.69 97 ALA A CA 1
ATOM 759 C C . ALA A 1 97 ? -0.787 -4.119 20.027 1.00 85.69 97 ALA A C 1
ATOM 761 O O . ALA A 1 97 ? -0.644 -3.024 19.508 1.00 85.69 97 ALA A O 1
ATOM 762 N N . HIS A 1 98 ? 0.133 -5.081 19.910 1.00 85.62 98 HIS A N 1
ATOM 763 C CA . HIS A 1 98 ? 1.406 -4.906 19.201 1.00 85.62 98 HIS A CA 1
ATOM 764 C C . HIS A 1 98 ? 1.264 -4.715 17.679 1.00 85.62 98 HIS A C 1
ATOM 766 O O . HIS A 1 98 ? 2.231 -4.320 17.033 1.00 85.62 98 HIS A O 1
ATOM 772 N N . ARG A 1 99 ? 0.099 -5.043 17.101 1.00 87.81 99 ARG A N 1
ATOM 773 C CA . ARG A 1 99 ? -0.176 -4.876 15.668 1.00 87.81 99 ARG A CA 1
ATOM 774 C C . ARG A 1 99 ? -0.616 -3.470 15.303 1.00 87.81 99 ARG A C 1
ATOM 776 O O . ARG A 1 99 ? -0.522 -3.145 14.132 1.00 87.81 99 ARG A O 1
ATOM 783 N N . TYR A 1 100 ? -1.095 -2.695 16.272 1.00 85.56 100 TYR A N 1
ATOM 784 C CA . TYR A 1 100 ? -1.654 -1.378 16.016 1.00 85.56 100 TYR A CA 1
ATOM 785 C C . TYR A 1 100 ? -0.668 -0.281 16.409 1.00 85.56 100 TYR A C 1
ATOM 787 O O . TYR A 1 100 ? -0.022 -0.352 17.459 1.00 85.56 100 TYR A O 1
ATOM 795 N N . ARG A 1 101 ? -0.570 0.754 15.580 1.00 84.50 101 ARG A N 1
ATOM 796 C CA . ARG A 1 101 ? 0.134 2.009 15.865 1.00 84.50 101 ARG A CA 1
ATOM 797 C C . ARG A 1 101 ? -0.774 3.178 15.526 1.00 84.50 101 ARG A C 1
ATOM 799 O O . ARG A 1 101 ? -1.553 3.094 14.587 1.00 84.50 101 ARG A O 1
ATOM 806 N N . VAL A 1 102 ? -0.669 4.270 16.277 1.00 85.88 102 VAL A N 1
ATOM 807 C CA . VAL A 1 102 ? -1.438 5.482 15.977 1.00 85.88 102 VAL A CA 1
ATOM 808 C C . VAL A 1 102 ? -0.580 6.471 15.204 1.00 85.88 102 VAL A C 1
ATOM 810 O O . VAL A 1 102 ? 0.513 6.819 15.648 1.00 85.88 102 VAL A O 1
ATOM 813 N N . HIS A 1 103 ? -1.090 6.933 14.066 1.00 82.56 103 HIS A N 1
ATOM 814 C CA . HIS A 1 103 ? -0.533 8.045 13.298 1.00 82.56 103 HIS A CA 1
ATOM 815 C C . HIS A 1 103 ? -1.665 9.010 12.955 1.00 82.56 103 HIS A C 1
ATOM 817 O O . HIS A 1 103 ? -2.632 8.600 12.325 1.00 82.56 103 HIS A O 1
ATOM 823 N N . GLU A 1 104 ? -1.560 10.280 13.359 1.00 81.50 104 GLU A N 1
ATOM 824 C CA . GLU A 1 104 ? -2.608 11.292 13.115 1.00 81.50 104 GLU A CA 1
ATOM 825 C C . GLU A 1 104 ? -4.021 10.802 13.494 1.00 81.50 104 GLU A C 1
ATOM 827 O O . GLU A 1 104 ? -4.981 10.998 12.753 1.00 81.50 104 GLU A O 1
ATOM 832 N N . GLU A 1 105 ? -4.139 10.146 14.656 1.00 81.31 105 GLU A N 1
ATOM 833 C CA . GLU A 1 105 ? -5.386 9.568 15.203 1.00 81.31 105 GLU A CA 1
ATOM 834 C C . GLU A 1 105 ? -5.964 8.374 14.421 1.00 81.31 105 GLU A C 1
ATOM 836 O O . GLU A 1 105 ? -7.051 7.895 14.739 1.00 81.31 105 GLU A O 1
ATOM 841 N N . LEU A 1 106 ? -5.235 7.842 13.438 1.00 86.88 106 LEU A N 1
ATOM 842 C CA . LEU A 1 106 ? -5.590 6.610 12.736 1.00 86.88 106 LEU A CA 1
ATOM 843 C C . LEU A 1 106 ? -4.892 5.406 13.358 1.00 86.88 106 LEU A C 1
ATOM 845 O O . LEU A 1 106 ? -3.689 5.450 13.609 1.00 86.8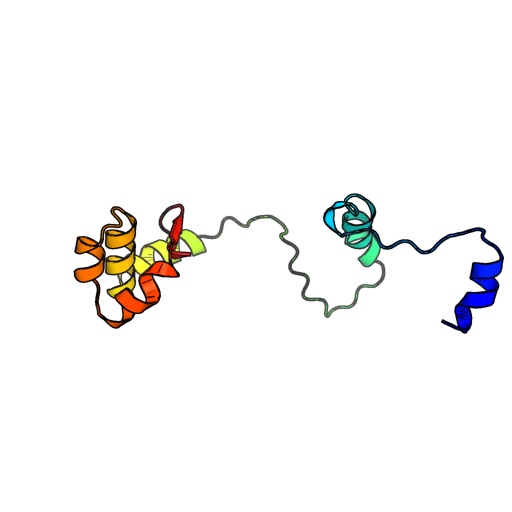8 106 LEU A O 1
ATOM 849 N N . LEU A 1 107 ? -5.644 4.321 13.559 1.00 85.06 107 LEU A N 1
ATOM 850 C CA . LEU A 1 107 ? -5.105 3.020 13.951 1.00 85.06 107 LEU A CA 1
ATOM 851 C C . LEU A 1 107 ? -4.604 2.284 12.696 1.00 85.06 107 LEU A C 1
ATOM 853 O O . LEU A 1 107 ? -5.408 1.897 11.847 1.00 85.06 107 LEU A O 1
ATOM 857 N N . LEU A 1 108 ? -3.286 2.103 12.595 1.00 80.19 108 LEU A N 1
ATOM 858 C CA . LEU A 1 108 ? -2.569 1.417 11.511 1.00 80.19 108 LEU A CA 1
ATOM 859 C C . LEU A 1 108 ? -2.031 0.060 11.956 1.00 80.19 108 LEU A C 1
ATOM 861 O O . LEU A 1 108 ? -1.536 -0.011 13.104 1.00 80.19 108 LEU A O 1
#

Organism: NCBI:txid29920